Protein AF-B7G433-F1 (afdb_monomer)

Structure (mmCIF, N/CA/C/O backbone):
data_AF-B7G433-F1
#
_entry.id   AF-B7G433-F1
#
loop_
_atom_site.group_PDB
_atom_site.id
_atom_site.type_symbol
_atom_site.label_atom_id
_atom_site.label_alt_id
_atom_site.label_comp_id
_atom_site.label_asym_id
_atom_site.label_entity_id
_atom_site.label_seq_id
_atom_site.pdbx_PDB_ins_code
_atom_site.Cartn_x
_atom_site.Cartn_y
_atom_site.Cartn_z
_atom_site.occupancy
_atom_site.B_iso_or_equiv
_atom_site.auth_seq_id
_atom_site.auth_comp_id
_atom_site.auth_asym_id
_atom_site.auth_atom_id
_atom_site.pdbx_PDB_model_num
ATOM 1 N N . MET A 1 1 ? -24.735 4.029 15.555 1.00 56.47 1 MET A N 1
ATOM 2 C CA . MET A 1 1 ? -24.614 5.153 14.593 1.00 56.47 1 MET A CA 1
ATOM 3 C C . MET A 1 1 ? -23.183 5.379 14.089 1.00 56.47 1 MET A C 1
ATOM 5 O O . MET A 1 1 ? -23.020 5.583 12.895 1.00 56.47 1 MET A O 1
ATOM 9 N N . HIS A 1 2 ? -22.140 5.260 14.922 1.00 58.91 2 HIS A N 1
ATOM 10 C CA . HIS A 1 2 ? -20.744 5.489 14.494 1.00 58.91 2 HIS A CA 1
ATOM 11 C C . HIS A 1 2 ? -20.196 4.521 13.426 1.00 58.91 2 HIS A C 1
ATOM 13 O O . HIS A 1 2 ? -19.445 4.952 12.557 1.00 58.91 2 HIS A O 1
ATOM 19 N N . HIS A 1 3 ? -20.582 3.240 13.433 1.00 59.97 3 HIS A N 1
ATOM 20 C CA . HIS A 1 3 ? -20.123 2.283 12.412 1.00 59.97 3 HIS A CA 1
ATOM 21 C C . HIS A 1 3 ? -20.686 2.579 11.017 1.00 59.97 3 HIS A C 1
ATOM 23 O O . HIS A 1 3 ? -19.984 2.429 10.025 1.00 59.97 3 HIS A O 1
ATOM 29 N N . PHE A 1 4 ? -21.922 3.072 10.946 1.00 67.38 4 PHE A N 1
ATOM 30 C CA . PHE A 1 4 ? -22.586 3.388 9.681 1.00 67.38 4 PHE A CA 1
ATOM 31 C C . PHE A 1 4 ? -21.941 4.604 8.997 1.00 67.38 4 PHE A C 1
ATOM 33 O O . PHE A 1 4 ? -21.684 4.585 7.798 1.00 67.38 4 PHE A O 1
ATOM 40 N N . ALA A 1 5 ? -21.582 5.623 9.784 1.00 71.88 5 ALA A N 1
ATOM 41 C CA . ALA A 1 5 ? -20.873 6.805 9.295 1.00 71.88 5 ALA A CA 1
ATOM 42 C C . ALA A 1 5 ? -19.468 6.470 8.757 1.00 71.88 5 ALA A C 1
ATOM 44 O O . ALA A 1 5 ? -19.062 6.998 7.724 1.00 71.88 5 ALA A O 1
ATOM 45 N N . LYS A 1 6 ? -18.748 5.552 9.417 1.00 73.44 6 LYS A N 1
ATOM 46 C CA . LYS A 1 6 ? -17.420 5.097 8.974 1.00 73.44 6 LYS A CA 1
ATOM 47 C C . LYS A 1 6 ? -17.484 4.337 7.648 1.00 73.44 6 LYS A C 1
ATOM 49 O O . LYS A 1 6 ? -16.654 4.581 6.780 1.00 73.44 6 LYS A O 1
ATOM 54 N N . VAL A 1 7 ? -18.484 3.469 7.470 1.00 77.44 7 VAL A N 1
ATOM 55 C CA . VAL A 1 7 ? -18.682 2.706 6.224 1.00 77.44 7 VAL A CA 1
ATOM 56 C C . VAL A 1 7 ? -19.042 3.629 5.058 1.00 77.44 7 VAL A C 1
ATOM 58 O O . VAL A 1 7 ? -18.462 3.500 3.986 1.00 77.44 7 VAL A O 1
ATOM 61 N N . ILE A 1 8 ? -19.925 4.608 5.272 1.00 84.38 8 ILE A N 1
ATOM 62 C CA . ILE A 1 8 ? -20.292 5.591 4.238 1.00 84.38 8 ILE A CA 1
ATOM 63 C C . ILE A 1 8 ? -19.079 6.421 3.804 1.00 84.38 8 ILE A C 1
ATOM 65 O O . ILE A 1 8 ? -18.871 6.627 2.611 1.00 84.38 8 ILE A O 1
ATOM 69 N N . LEU A 1 9 ? -18.248 6.856 4.752 1.00 79.44 9 LEU A N 1
ATOM 70 C CA . LEU A 1 9 ? -17.047 7.629 4.444 1.00 79.44 9 LEU A CA 1
ATOM 71 C C . LEU A 1 9 ? -16.030 6.803 3.640 1.00 79.44 9 LEU A C 1
ATOM 73 O O . LEU A 1 9 ? -15.459 7.310 2.678 1.00 79.44 9 LEU A O 1
ATOM 77 N N . LEU A 1 10 ? -15.866 5.519 3.972 1.00 78.94 10 LEU A N 1
ATOM 78 C CA . LEU A 1 10 ? -14.991 4.595 3.243 1.00 78.94 10 LEU A CA 1
ATOM 79 C C . LEU A 1 10 ? -15.471 4.371 1.797 1.00 78.94 10 LEU A C 1
ATOM 81 O O . LEU A 1 10 ? -14.669 4.413 0.866 1.00 78.94 10 LEU A O 1
ATOM 85 N N . VAL A 1 11 ? -16.786 4.217 1.599 1.00 83.62 11 VAL A N 1
AT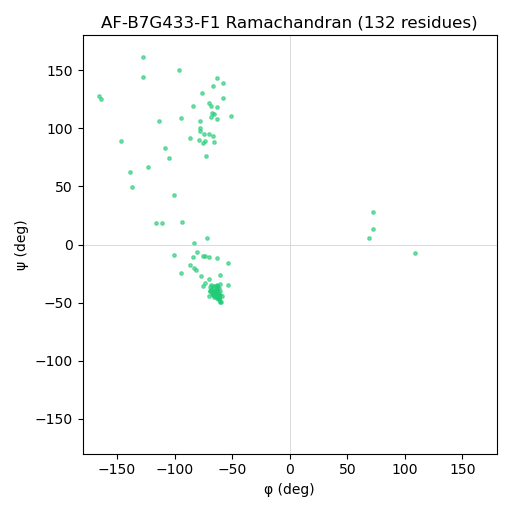OM 86 C CA . VAL A 1 11 ? -17.401 4.081 0.266 1.00 83.62 11 VAL A CA 1
ATOM 87 C C . VAL A 1 11 ? -17.246 5.365 -0.554 1.00 83.62 11 VAL A C 1
ATOM 89 O O . VAL A 1 11 ? -16.891 5.296 -1.729 1.00 83.62 11 VAL A O 1
ATOM 92 N N . CYS A 1 12 ? -17.438 6.538 0.053 1.00 78.88 12 CYS A N 1
ATOM 93 C CA . CYS A 1 12 ? -17.252 7.820 -0.630 1.00 78.88 12 CYS A CA 1
ATOM 94 C C . CYS A 1 12 ? -15.798 8.053 -1.062 1.00 78.88 12 CYS A C 1
ATOM 96 O O . CYS A 1 12 ? -15.561 8.525 -2.171 1.00 78.88 12 CYS A O 1
ATOM 98 N N . VAL A 1 13 ? -14.819 7.700 -0.223 1.00 81.69 13 VAL A N 1
ATOM 99 C CA . VAL A 1 13 ? -13.394 7.843 -0.567 1.00 81.69 13 VAL A CA 1
ATOM 100 C C . VAL A 1 13 ? -12.990 6.867 -1.676 1.00 81.69 13 VAL A C 1
ATOM 102 O O . VAL A 1 13 ? -12.274 7.260 -2.595 1.00 81.69 13 VAL A O 1
ATOM 105 N N . ALA A 1 14 ? -13.496 5.630 -1.653 1.00 76.94 14 ALA A N 1
ATOM 106 C CA . ALA A 1 14 ? -13.266 4.656 -2.722 1.00 76.94 14 ALA A CA 1
ATOM 107 C C . ALA A 1 14 ? -13.890 5.096 -4.062 1.00 76.94 14 ALA A C 1
ATOM 109 O O . ALA A 1 14 ? -13.250 4.980 -5.106 1.00 76.94 14 ALA A O 1
ATOM 110 N N . MET A 1 15 ? -15.103 5.660 -4.030 1.00 73.44 15 MET A N 1
ATOM 111 C CA . MET A 1 15 ? -15.771 6.237 -5.205 1.00 73.44 15 MET A CA 1
ATOM 112 C C . MET A 1 15 ? -15.000 7.436 -5.770 1.00 73.44 15 MET A C 1
ATOM 114 O O . MET A 1 15 ? -14.809 7.522 -6.979 1.00 73.44 15 MET A O 1
ATOM 118 N N . LEU A 1 16 ? -14.507 8.335 -4.912 1.00 68.88 16 LEU A N 1
ATOM 119 C CA . LEU A 1 16 ? -13.677 9.465 -5.338 1.00 68.88 16 LEU A CA 1
ATOM 120 C C . LEU A 1 16 ? -12.376 8.974 -5.985 1.00 68.88 16 LEU A C 1
ATOM 122 O O . LEU A 1 16 ? -12.045 9.408 -7.082 1.00 68.88 16 LEU A O 1
ATOM 126 N N . ALA A 1 17 ? -11.680 8.013 -5.375 1.00 65.12 17 ALA A N 1
ATOM 127 C CA . ALA A 1 17 ? -10.449 7.453 -5.933 1.00 65.12 17 ALA A CA 1
ATOM 128 C C . ALA A 1 17 ? -10.653 6.784 -7.309 1.00 65.12 17 ALA A C 1
ATOM 130 O O . ALA A 1 17 ? -9.776 6.881 -8.165 1.00 65.12 17 ALA A O 1
ATOM 131 N N . ALA A 1 18 ? -11.811 6.156 -7.549 1.00 62.72 18 ALA A N 1
ATOM 132 C CA . ALA A 1 18 ? -12.143 5.551 -8.841 1.00 62.72 18 ALA A CA 1
ATOM 133 C C . ALA A 1 18 ? -12.389 6.591 -9.955 1.00 62.72 18 ALA A C 1
ATOM 135 O O . ALA A 1 18 ? -12.098 6.322 -11.121 1.00 62.72 18 ALA A O 1
ATOM 136 N N . VAL A 1 19 ? -12.879 7.786 -9.603 1.00 61.84 19 VAL A N 1
ATOM 137 C CA . VAL A 1 19 ? -13.203 8.867 -10.553 1.00 61.84 19 VAL A CA 1
ATOM 138 C C . VAL A 1 19 ? -11.964 9.679 -10.978 1.00 61.84 19 VAL A C 1
ATOM 140 O O . VAL A 1 19 ? -11.966 10.263 -12.056 1.00 61.84 19 VAL A O 1
ATOM 143 N N . TYR A 1 20 ? -10.868 9.678 -10.207 1.00 58.72 20 TYR A N 1
ATOM 144 C CA . TYR A 1 20 ? -9.643 10.445 -10.525 1.00 58.72 20 TYR A CA 1
ATOM 145 C C . TYR A 1 20 ? -8.564 9.670 -11.312 1.00 58.72 20 TYR A C 1
ATOM 147 O O . TYR A 1 20 ? -7.401 10.076 -11.338 1.00 58.72 20 TYR A O 1
ATOM 155 N N . THR A 1 21 ? -8.915 8.570 -11.980 1.00 56.97 21 THR A N 1
ATOM 156 C CA . THR A 1 21 ? -7.947 7.722 -12.708 1.00 56.97 21 THR A CA 1
ATOM 157 C C . THR A 1 21 ? -7.353 8.363 -13.975 1.00 56.97 21 THR A C 1
ATOM 159 O O . THR A 1 21 ? -6.344 7.881 -14.482 1.00 56.97 21 THR A O 1
ATOM 162 N N . GLU A 1 22 ? -7.884 9.498 -14.434 1.00 51.44 22 GLU A N 1
ATOM 163 C CA . GLU A 1 22 ? -7.413 10.233 -15.625 1.00 51.44 22 GLU A CA 1
ATOM 164 C C . GLU A 1 22 ? -6.101 11.027 -15.403 1.00 51.44 22 GLU A C 1
ATOM 166 O O . GLU A 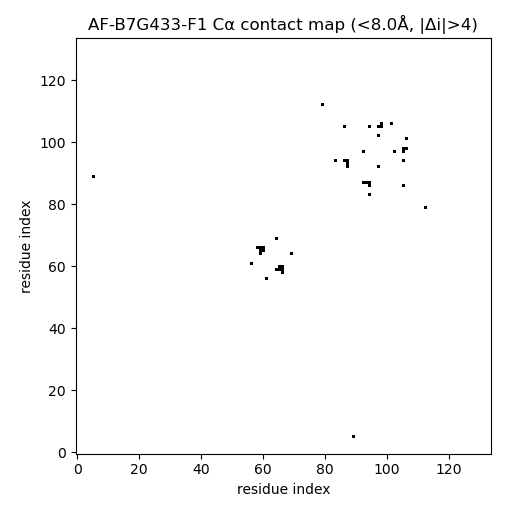1 22 ? -5.508 11.543 -16.347 1.00 51.44 22 GLU A O 1
ATOM 171 N N . ALA A 1 23 ? -5.610 11.164 -14.165 1.00 49.47 23 ALA A N 1
ATOM 172 C CA . ALA A 1 23 ? -4.545 12.127 -13.852 1.00 49.47 23 ALA A CA 1
ATOM 173 C C . ALA A 1 23 ? -3.102 11.650 -14.135 1.00 49.47 23 ALA A C 1
ATOM 175 O O . ALA A 1 23 ? -2.154 12.395 -13.885 1.00 49.47 23 ALA A O 1
ATOM 176 N N . PHE A 1 24 ? -2.900 10.434 -14.656 1.00 47.47 24 PHE A N 1
ATOM 177 C CA . PHE A 1 24 ? -1.563 9.872 -14.911 1.00 47.47 24 PHE A CA 1
ATOM 178 C C . PHE A 1 24 ? -1.140 9.967 -16.389 1.00 47.47 24 PHE A C 1
ATOM 180 O O . PHE A 1 24 ? -0.568 9.034 -16.946 1.00 47.47 24 PHE A O 1
ATOM 187 N N . ALA A 1 25 ? -1.402 11.098 -17.046 1.00 52.75 25 ALA A N 1
ATOM 188 C CA . ALA A 1 25 ? -0.773 11.411 -18.326 1.00 52.75 25 ALA A CA 1
ATOM 189 C C . ALA A 1 25 ? 0.610 12.043 -18.080 1.00 52.75 25 ALA A C 1
ATO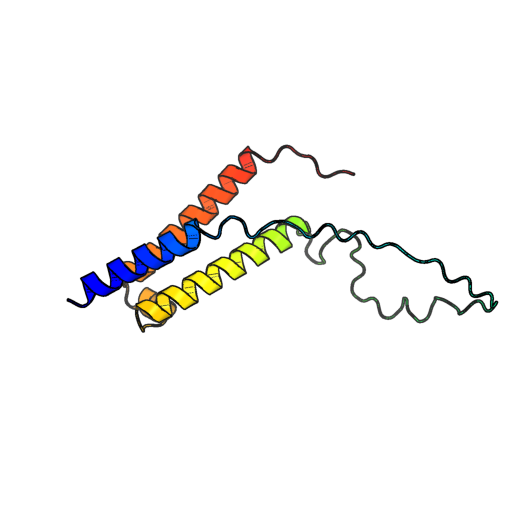M 191 O O . ALA A 1 25 ? 0.737 13.095 -17.453 1.00 52.75 25 ALA A O 1
ATOM 192 N N . THR A 1 26 ? 1.670 11.400 -18.570 1.00 55.22 26 THR A N 1
ATOM 193 C CA . THR A 1 26 ? 3.030 11.957 -18.607 1.00 55.22 26 THR A CA 1
ATOM 194 C C . THR A 1 26 ? 3.057 13.269 -19.398 1.00 55.22 26 THR A C 1
ATOM 196 O O . THR A 1 26 ? 2.669 13.254 -20.568 1.00 55.22 26 THR A O 1
ATOM 199 N N . PRO A 1 27 ? 3.571 14.390 -18.854 1.00 51.31 27 PRO A N 1
ATOM 200 C CA . PRO A 1 27 ? 3.847 15.554 -19.682 1.00 51.31 27 PRO A CA 1
ATOM 201 C C . PRO A 1 27 ? 4.996 15.216 -20.641 1.00 51.31 27 PRO A C 1
ATOM 203 O O . PRO A 1 27 ? 6.136 15.012 -20.220 1.00 51.31 27 PRO A O 1
ATOM 206 N N . SER A 1 28 ? 4.711 15.159 -21.943 1.00 51.06 28 SER A N 1
ATOM 207 C CA . SER A 1 28 ? 5.730 15.104 -22.991 1.00 51.06 28 SER A CA 1
ATOM 208 C C . SER A 1 28 ? 6.489 16.433 -23.005 1.00 51.06 28 SER A C 1
ATOM 210 O O . SER A 1 28 ? 6.060 17.415 -23.611 1.00 51.06 28 SER A O 1
ATOM 212 N N . ARG A 1 29 ? 7.607 16.502 -22.280 1.00 49.09 29 ARG A N 1
ATOM 213 C CA . ARG A 1 29 ? 8.463 17.689 -22.233 1.00 49.09 29 ARG A CA 1
ATOM 214 C C . ARG A 1 29 ? 9.329 17.727 -23.494 1.00 49.09 29 ARG A C 1
ATOM 216 O O . ARG A 1 29 ? 10.430 17.188 -23.507 1.00 49.09 29 ARG A O 1
ATOM 223 N N . SER A 1 30 ? 8.843 18.364 -24.557 1.00 49.06 30 SER A N 1
ATOM 224 C CA . SER A 1 30 ? 9.675 18.718 -25.710 1.00 49.06 30 SER A CA 1
ATOM 225 C C . SER A 1 30 ? 10.639 19.835 -25.297 1.00 49.06 30 SER A C 1
ATOM 227 O O . SER A 1 30 ? 10.282 21.014 -25.281 1.00 49.06 30 SER A O 1
ATOM 229 N N . VAL A 1 31 ? 11.857 19.469 -24.900 1.00 51.38 31 VAL A N 1
ATOM 230 C CA . VAL A 1 31 ? 12.936 20.431 -24.647 1.00 51.38 31 VAL A CA 1
ATOM 231 C C . VAL A 1 31 ? 13.452 20.918 -25.998 1.00 51.38 31 VAL A C 1
ATOM 233 O O . VAL A 1 31 ? 14.276 20.272 -26.638 1.00 51.38 31 VAL A O 1
ATOM 236 N N . GLN A 1 32 ? 12.938 22.057 -26.454 1.00 55.56 32 GLN A N 1
ATOM 237 C CA . GLN A 1 32 ? 13.476 22.764 -27.608 1.00 55.56 32 GLN A CA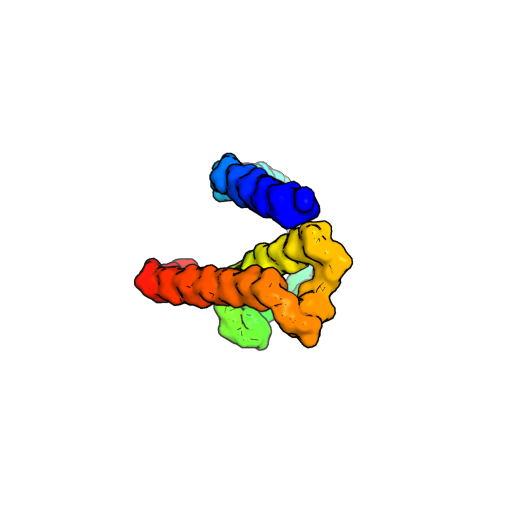 1
ATOM 238 C C . GLN A 1 32 ? 14.736 23.508 -27.153 1.00 55.56 32 GLN A C 1
ATOM 240 O O . GLN A 1 32 ? 14.668 24.557 -26.516 1.00 55.56 32 GLN A O 1
ATOM 245 N N . SER A 1 33 ? 15.897 22.902 -27.397 1.00 51.31 33 SER A N 1
ATOM 246 C CA . SER A 1 33 ? 17.187 23.483 -27.036 1.00 51.31 33 SER A CA 1
ATOM 247 C C . SER A 1 33 ? 17.559 24.563 -28.052 1.00 51.31 33 SER A C 1
ATOM 249 O O . SER A 1 33 ? 18.035 24.261 -29.145 1.00 51.31 33 SER A O 1
ATOM 251 N N . SER A 1 34 ? 17.338 25.830 -27.707 1.00 55.09 34 SER A N 1
ATOM 252 C CA . SER A 1 34 ? 17.886 26.963 -28.456 1.00 55.09 34 SER A CA 1
ATOM 253 C C . SER A 1 34 ? 19.410 26.952 -28.328 1.00 55.09 34 SER A C 1
ATOM 255 O O . SER A 1 34 ? 19.951 27.138 -27.239 1.00 55.09 34 SER A O 1
ATOM 257 N N . ALA A 1 35 ? 20.109 26.697 -29.433 1.00 50.59 35 ALA A N 1
ATOM 258 C CA . ALA A 1 35 ? 21.563 26.728 -29.483 1.00 50.59 35 ALA A CA 1
ATOM 259 C C . ALA A 1 35 ? 22.065 28.170 -29.310 1.00 50.59 35 ALA A C 1
ATOM 261 O O . ALA A 1 35 ? 21.911 29.007 -30.197 1.00 50.59 35 ALA A O 1
ATOM 262 N N . VAL A 1 36 ? 22.682 28.459 -28.165 1.00 54.56 36 VAL A N 1
ATOM 263 C CA . VAL A 1 36 ? 23.485 29.668 -27.961 1.00 54.56 36 VAL A CA 1
ATOM 264 C C . VAL A 1 36 ? 24.937 29.296 -28.251 1.00 54.56 36 VAL A C 1
ATOM 266 O O . VAL A 1 36 ? 25.560 28.546 -27.503 1.00 54.56 36 VAL A O 1
ATOM 269 N N . SER A 1 37 ? 25.463 29.793 -29.371 1.00 54.84 37 SER A N 1
ATOM 270 C CA . SER A 1 37 ? 26.869 29.634 -29.745 1.00 54.84 37 SER A CA 1
ATOM 271 C C . SER A 1 37 ? 27.719 30.622 -28.948 1.00 54.84 37 SER A C 1
ATOM 273 O O . SER A 1 37 ? 27.702 31.818 -29.233 1.00 54.84 37 SER A O 1
ATOM 275 N N . ILE A 1 38 ? 28.468 30.132 -27.957 1.00 52.06 38 ILE A N 1
ATOM 276 C CA . ILE A 1 38 ? 29.538 30.893 -27.300 1.00 52.06 38 ILE A CA 1
ATOM 277 C C . ILE A 1 38 ? 30.866 30.216 -27.627 1.00 52.06 38 ILE A C 1
ATOM 279 O O . ILE A 1 38 ? 31.208 29.161 -27.099 1.00 52.06 38 ILE A O 1
ATOM 283 N N . THR A 1 39 ? 31.624 30.857 -28.509 1.00 56.03 39 THR A N 1
ATOM 284 C CA . THR A 1 39 ? 33.067 30.680 -28.653 1.00 56.03 39 THR A CA 1
ATOM 285 C C . THR A 1 39 ? 33.772 31.236 -27.419 1.00 56.03 39 THR A C 1
ATOM 287 O O . THR A 1 39 ? 33.683 32.435 -27.167 1.00 56.03 39 THR A O 1
ATOM 290 N N . ASN A 1 40 ? 34.496 30.393 -26.678 1.00 49.56 40 ASN A N 1
ATOM 291 C CA . ASN A 1 40 ? 35.810 30.752 -26.139 1.00 49.56 40 ASN A CA 1
ATOM 292 C C . ASN A 1 40 ? 36.578 29.524 -25.628 1.00 49.56 40 ASN A C 1
ATOM 294 O O . ASN A 1 40 ? 36.097 28.720 -24.835 1.00 49.56 40 ASN A O 1
ATOM 298 N N . SER A 1 41 ? 37.801 29.413 -26.127 1.00 59.53 41 SER A N 1
ATOM 299 C CA . SER A 1 41 ? 38.821 28.411 -25.848 1.00 59.53 41 SER A CA 1
ATOM 300 C C . SER A 1 41 ? 39.407 28.534 -24.440 1.00 59.53 41 SER A C 1
ATOM 302 O O . SER A 1 41 ? 40.020 29.552 -24.135 1.00 59.53 41 SER A O 1
ATOM 304 N N . MET A 1 42 ? 39.309 27.468 -23.644 1.00 55.72 42 MET A N 1
ATOM 305 C CA . MET A 1 42 ? 40.265 27.059 -22.601 1.00 55.72 42 MET A CA 1
ATOM 306 C C . MET A 1 42 ? 39.958 25.592 -22.241 1.00 55.72 42 MET A C 1
ATOM 308 O O . MET A 1 42 ? 38.816 25.302 -21.878 1.00 55.72 42 MET A O 1
ATOM 312 N N . PRO A 1 43 ? 40.915 24.646 -22.299 1.00 51.50 43 PRO A N 1
ATOM 313 C CA . PRO A 1 43 ? 40.694 23.301 -21.784 1.00 51.50 43 PRO A CA 1
ATOM 314 C C . PRO A 1 43 ? 40.710 23.356 -20.253 1.00 51.50 43 PRO A C 1
ATOM 316 O O . PRO A 1 43 ? 41.750 23.218 -19.607 1.00 51.50 43 PRO A O 1
ATOM 319 N N . PHE A 1 44 ? 39.543 23.592 -19.656 1.00 52.81 44 PHE A N 1
ATOM 320 C CA . PHE A 1 44 ? 39.345 23.379 -18.230 1.00 52.81 44 PHE A CA 1
ATOM 321 C C . PHE A 1 44 ? 39.535 21.883 -17.962 1.00 52.81 44 PHE A C 1
ATOM 323 O O . PHE A 1 44 ? 38.739 21.053 -18.399 1.00 52.81 44 PHE A O 1
ATOM 330 N N . ARG A 1 45 ? 40.652 21.544 -17.311 1.00 52.66 45 ARG A N 1
ATOM 331 C CA . ARG A 1 45 ? 41.023 20.179 -16.931 1.00 52.66 45 ARG A CA 1
ATOM 332 C C . ARG A 1 45 ? 39.856 19.524 -16.187 1.00 52.66 45 ARG A C 1
ATOM 334 O O . ARG A 1 45 ? 39.544 19.883 -15.056 1.00 52.66 45 ARG A O 1
ATOM 341 N N . THR A 1 46 ? 39.236 18.539 -16.824 1.00 55.59 46 THR A N 1
ATOM 342 C CA . THR A 1 46 ? 38.071 17.783 -16.338 1.00 55.59 46 THR A CA 1
ATOM 343 C C . THR A 1 46 ? 38.387 16.819 -15.189 1.00 55.59 46 THR A C 1
ATOM 345 O O . THR A 1 46 ? 37.506 16.093 -14.736 1.00 55.59 46 THR A O 1
ATOM 348 N N . SER A 1 47 ? 39.612 16.813 -14.660 1.00 54.34 47 SER A N 1
ATOM 349 C CA . SER A 1 47 ? 40.026 15.869 -13.621 1.00 54.34 47 SER A CA 1
ATOM 350 C C . SER A 1 47 ? 39.503 16.206 -12.216 1.00 54.34 47 SER A C 1
ATOM 352 O O . SER A 1 47 ? 39.240 15.292 -11.450 1.00 54.34 47 SER A O 1
ATOM 354 N N . ALA A 1 48 ? 39.223 17.472 -11.883 1.00 51.47 48 ALA A N 1
ATOM 355 C CA . ALA A 1 48 ? 38.844 17.849 -10.508 1.00 51.47 48 ALA A CA 1
ATOM 356 C C . ALA A 1 48 ? 37.346 17.675 -10.160 1.00 51.47 48 ALA A C 1
ATOM 358 O O . ALA A 1 48 ? 36.963 17.774 -8.996 1.00 51.47 48 ALA A O 1
ATOM 359 N N . LEU A 1 49 ? 36.479 17.412 -11.148 1.00 51.88 49 LEU A N 1
ATOM 360 C CA . LEU A 1 49 ? 35.049 17.128 -10.921 1.00 51.88 49 LEU A CA 1
ATOM 361 C C . LEU A 1 49 ? 34.721 15.629 -10.965 1.00 51.88 49 LEU A C 1
ATOM 363 O O . LEU A 1 49 ? 33.619 15.230 -10.592 1.00 51.88 49 LEU A O 1
ATOM 367 N N . ASN A 1 50 ? 35.675 14.791 -11.382 1.00 54.06 50 ASN A N 1
ATOM 368 C CA . ASN A 1 50 ? 35.512 13.339 -11.377 1.00 54.06 50 ASN A CA 1
ATOM 369 C C . ASN A 1 50 ? 35.811 12.713 -10.005 1.00 54.06 50 ASN A C 1
ATOM 371 O O . ASN A 1 50 ? 35.317 11.635 -9.699 1.00 54.06 50 ASN A O 1
ATOM 375 N N . GLU A 1 51 ? 36.553 13.422 -9.155 1.00 50.16 51 GLU A N 1
ATOM 376 C CA . GLU A 1 51 ? 37.001 12.961 -7.833 1.00 50.16 51 GLU A CA 1
ATOM 377 C C . GLU A 1 51 ? 35.925 13.091 -6.733 1.00 50.16 51 GLU A C 1
ATOM 379 O O . GLU A 1 51 ? 36.107 12.604 -5.622 1.00 50.16 51 GLU A O 1
ATOM 384 N N . ARG A 1 52 ? 34.770 13.711 -7.030 1.00 55.66 52 ARG A N 1
ATOM 385 C CA . ARG A 1 52 ? 33.621 13.851 -6.103 1.00 55.66 52 ARG A CA 1
ATOM 386 C C . ARG A 1 52 ? 32.392 13.039 -6.506 1.00 55.66 52 ARG A C 1
ATOM 388 O O . ARG A 1 52 ? 31.281 13.316 -6.058 1.00 55.66 52 ARG A O 1
ATOM 395 N N . ARG A 1 53 ? 32.564 12.036 -7.360 1.00 56.31 53 ARG A N 1
ATOM 396 C CA . ARG A 1 53 ? 31.476 11.162 -7.800 1.00 56.31 53 ARG A CA 1
ATOM 397 C C . ARG A 1 53 ? 31.591 9.805 -7.105 1.00 56.31 53 ARG A C 1
ATOM 399 O O . ARG A 1 53 ? 31.988 8.814 -7.692 1.00 56.31 53 ARG A O 1
ATOM 406 N N . TRP A 1 54 ? 31.227 9.780 -5.821 1.00 63.03 54 TRP A N 1
ATOM 407 C CA . TRP A 1 54 ? 31.136 8.564 -4.986 1.00 63.03 54 TRP A CA 1
ATOM 408 C C . TRP A 1 54 ? 30.077 7.559 -5.492 1.00 63.03 54 TRP A C 1
ATOM 410 O O . TRP A 1 54 ? 30.020 6.419 -5.047 1.00 63.03 54 TRP A O 1
ATOM 420 N N . ASN A 1 55 ? 29.224 7.966 -6.432 1.00 58.75 55 ASN A N 1
ATOM 421 C CA . ASN A 1 55 ? 28.135 7.159 -6.971 1.00 58.75 55 ASN A CA 1
ATOM 422 C C . ASN A 1 55 ? 28.283 7.031 -8.494 1.00 58.75 55 ASN A C 1
ATOM 424 O O . ASN A 1 55 ? 27.501 7.595 -9.252 1.00 58.75 55 ASN A O 1
ATOM 428 N N . PHE A 1 56 ? 29.333 6.345 -8.945 1.00 53.62 56 PHE A N 1
ATOM 429 C CA . PHE A 1 56 ? 29.373 5.835 -10.312 1.00 53.62 56 PHE A CA 1
ATOM 430 C C . PHE A 1 56 ? 28.700 4.483 -10.331 1.00 53.62 56 PHE A C 1
ATOM 432 O O . PHE A 1 56 ? 29.317 3.452 -10.087 1.00 53.62 56 PHE A O 1
ATOM 439 N N . ASN A 1 57 ? 27.410 4.527 -10.603 1.00 57.62 57 ASN A N 1
ATOM 440 C CA . ASN A 1 57 ? 26.656 3.357 -10.965 1.00 57.62 57 ASN A CA 1
ATOM 441 C C . ASN A 1 57 ? 25.727 3.782 -12.103 1.00 57.62 57 ASN A C 1
ATOM 443 O O . ASN A 1 57 ? 24.505 3.825 -11.982 1.00 57.62 57 ASN A O 1
ATOM 447 N N . ASP A 1 58 ? 26.349 4.188 -13.213 1.00 55.91 58 ASP A N 1
ATOM 448 C CA . ASP A 1 58 ? 25.654 4.450 -14.469 1.00 55.91 58 ASP A CA 1
ATOM 449 C C . ASP A 1 58 ? 25.095 3.108 -14.970 1.00 55.91 58 ASP A C 1
ATOM 451 O O . ASP A 1 58 ? 25.762 2.338 -15.655 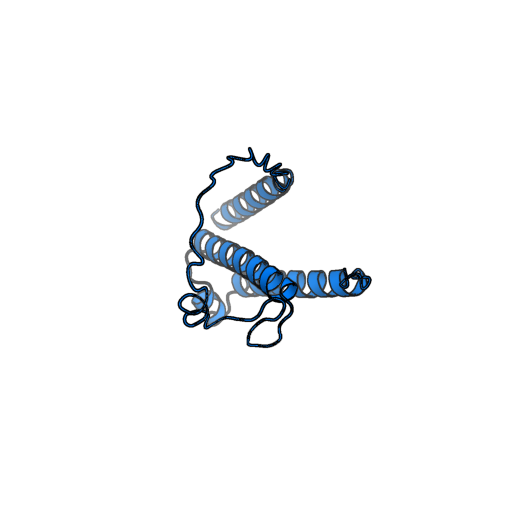1.00 55.91 58 ASP A O 1
ATOM 455 N N . GLY A 1 59 ? 23.876 2.790 -14.522 1.00 56.38 59 GLY A N 1
ATOM 456 C CA . GLY A 1 59 ? 23.106 1.611 -14.929 1.00 56.38 59 GLY A CA 1
ATOM 457 C C . GLY A 1 59 ? 22.945 0.497 -13.888 1.00 56.38 59 GLY A C 1
ATOM 458 O O . GLY A 1 59 ? 22.150 -0.413 -14.115 1.00 56.38 59 GLY A O 1
ATOM 459 N N . GLN A 1 60 ? 23.606 0.554 -12.730 1.00 56.81 60 GLN A N 1
ATOM 460 C CA . GLN A 1 60 ? 23.403 -0.423 -11.647 1.00 56.81 60 GLN A CA 1
ATOM 461 C C . GLN A 1 60 ? 23.089 0.306 -10.335 1.00 56.81 60 GLN A C 1
ATOM 463 O O . GLN A 1 60 ? 23.377 1.484 -10.206 1.00 56.81 60 GLN A O 1
ATOM 468 N N . ALA A 1 61 ? 22.509 -0.335 -9.322 1.00 56.47 61 ALA A N 1
ATOM 469 C CA . ALA A 1 61 ? 22.438 0.207 -7.954 1.00 56.47 61 ALA A CA 1
ATOM 470 C C . ALA A 1 61 ? 23.595 -0.368 -7.111 1.00 56.47 61 ALA A C 1
ATOM 472 O O . ALA A 1 61 ? 24.004 -1.493 -7.406 1.00 56.47 61 ALA A O 1
ATOM 473 N N . PRO A 1 62 ? 24.144 0.331 -6.091 1.00 59.34 62 PRO A N 1
ATOM 474 C CA . PRO A 1 62 ? 25.260 -0.172 -5.269 1.00 59.34 62 PRO A CA 1
ATOM 475 C C . PRO A 1 62 ? 25.017 -1.563 -4.651 1.00 59.34 62 PRO A C 1
ATOM 477 O O . PRO A 1 62 ? 25.955 -2.222 -4.218 1.00 59.34 62 PRO A O 1
ATOM 480 N N . TRP A 1 63 ? 23.755 -2.012 -4.646 1.00 63.47 63 TRP A N 1
ATOM 481 C CA . TRP A 1 63 ? 23.276 -3.296 -4.133 1.00 63.47 63 TRP A CA 1
ATOM 482 C C . TRP A 1 63 ? 22.664 -4.221 -5.205 1.00 63.47 63 TRP A C 1
ATOM 484 O O . TRP A 1 63 ? 21.906 -5.124 -4.871 1.00 63.47 63 TRP A O 1
ATOM 494 N N . GLY A 1 64 ? 22.935 -4.009 -6.497 1.00 57.16 64 GLY A N 1
ATOM 495 C CA . GLY A 1 64 ? 22.539 -4.943 -7.565 1.00 57.16 64 GLY A CA 1
ATOM 496 C C . GLY A 1 64 ? 21.033 -5.050 -7.856 1.00 57.16 64 GLY A C 1
ATOM 497 O O . GLY A 1 64 ? 20.631 -5.867 -8.683 1.00 57.16 64 GLY A O 1
ATOM 498 N N . LEU A 1 65 ? 20.182 -4.227 -7.235 1.00 64.62 65 LEU A N 1
ATOM 499 C CA . LEU A 1 65 ? 18.766 -4.143 -7.597 1.00 64.62 65 LEU A CA 1
ATOM 500 C C . LEU A 1 65 ? 18.602 -3.341 -8.896 1.00 64.62 65 LEU A C 1
ATOM 502 O O . LEU A 1 65 ? 19.135 -2.241 -9.044 1.00 64.62 65 LEU A O 1
ATOM 506 N N . LYS A 1 66 ? 17.854 -3.895 -9.858 1.00 70.88 66 LYS A N 1
ATOM 507 C CA . LYS A 1 66 ? 17.531 -3.226 -11.128 1.00 70.88 66 LYS A CA 1
ATOM 508 C C . LYS A 1 66 ? 16.811 -1.905 -10.841 1.00 70.88 66 LYS A C 1
ATOM 510 O O . LYS A 1 66 ? 15.909 -1.871 -10.005 1.00 70.88 66 LYS A O 1
ATOM 515 N N . LYS A 1 67 ? 17.133 -0.830 -11.573 1.00 70.50 67 LYS A N 1
ATOM 516 C CA . LYS A 1 67 ? 16.553 0.508 -11.333 1.00 70.50 67 LYS A CA 1
ATOM 517 C C . LYS A 1 67 ? 15.018 0.518 -11.314 1.00 70.50 67 LYS A C 1
ATOM 519 O O . LYS A 1 67 ? 14.404 1.232 -10.527 1.00 70.50 67 LYS A O 1
ATOM 524 N N . ASN A 1 68 ? 14.402 -0.317 -12.149 1.00 73.38 68 ASN A N 1
ATOM 525 C CA . ASN A 1 68 ? 12.951 -0.485 -12.190 1.00 73.38 68 ASN A CA 1
ATOM 526 C C . ASN A 1 68 ? 12.378 -1.055 -10.875 1.00 73.38 68 ASN A C 1
ATOM 528 O O . ASN A 1 68 ? 11.331 -0.608 -10.417 1.00 73.38 68 ASN A O 1
ATOM 532 N N . ALA A 1 69 ? 13.089 -1.985 -10.227 1.00 77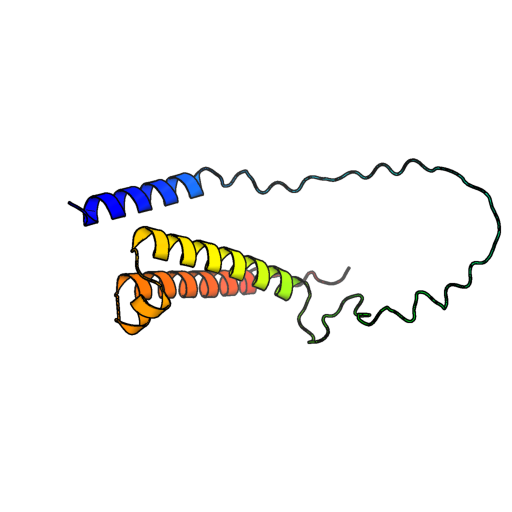.56 69 ALA A N 1
ATOM 533 C CA . ALA A 1 69 ? 12.676 -2.557 -8.947 1.00 77.56 69 ALA A CA 1
ATOM 534 C C . ALA A 1 69 ? 12.721 -1.515 -7.818 1.00 77.56 69 ALA A C 1
ATOM 536 O O . ALA A 1 69 ? 11.816 -1.471 -6.990 1.00 77.56 69 ALA A O 1
ATOM 537 N N . GLU A 1 70 ? 13.721 -0.626 -7.811 1.00 81.75 70 GLU A N 1
ATOM 538 C CA . GLU A 1 70 ? 13.773 0.488 -6.852 1.00 81.75 70 GLU A CA 1
ATOM 539 C C . GLU A 1 70 ? 12.574 1.430 -7.008 1.00 81.75 70 GLU A C 1
ATOM 541 O O . GLU A 1 70 ? 11.938 1.805 -6.024 1.00 81.75 70 GLU A O 1
ATOM 546 N N . ILE A 1 71 ? 12.244 1.797 -8.252 1.00 82.56 71 ILE A N 1
ATOM 547 C CA . ILE A 1 71 ? 11.121 2.692 -8.553 1.00 82.56 71 ILE A CA 1
ATOM 548 C C . ILE A 1 71 ? 9.791 2.023 -8.187 1.00 82.56 71 ILE A C 1
ATOM 550 O O . ILE A 1 71 ? 8.931 2.672 -7.590 1.00 82.56 71 ILE A O 1
ATOM 554 N N . TRP A 1 72 ? 9.621 0.736 -8.504 1.00 84.88 72 TRP A N 1
ATOM 555 C CA . TRP A 1 72 ? 8.430 -0.025 -8.128 1.00 84.88 72 TRP A CA 1
ATOM 556 C C . TRP A 1 72 ? 8.269 -0.086 -6.603 1.00 84.88 72 TRP A C 1
ATOM 558 O O . TRP A 1 72 ? 7.213 0.283 -6.088 1.00 84.88 72 TRP A O 1
ATOM 568 N N . ASN A 1 73 ? 9.336 -0.443 -5.874 1.00 86.62 73 ASN A N 1
ATOM 569 C CA . ASN A 1 73 ? 9.317 -0.527 -4.410 1.00 86.62 73 ASN A CA 1
ATOM 570 C C . ASN A 1 73 ? 8.988 0.835 -3.787 1.00 86.62 73 ASN A C 1
ATOM 572 O O . ASN A 1 73 ? 8.197 0.916 -2.849 1.00 86.62 73 ASN A O 1
ATOM 576 N N . GLY A 1 74 ? 9.541 1.918 -4.342 1.00 89.00 74 GLY A N 1
ATOM 577 C CA . GLY A 1 74 ? 9.251 3.280 -3.899 1.00 89.00 74 GLY A CA 1
ATOM 578 C C . GLY A 1 74 ? 7.778 3.660 -4.065 1.00 89.00 74 GLY A C 1
ATOM 579 O O . GLY A 1 74 ? 7.180 4.215 -3.145 1.00 89.00 74 GLY A O 1
ATOM 580 N N . ARG A 1 75 ? 7.156 3.314 -5.199 1.00 91.88 75 ARG A N 1
ATOM 581 C CA . ARG A 1 75 ? 5.723 3.573 -5.439 1.00 91.88 75 ARG A CA 1
ATOM 582 C C . ARG A 1 75 ? 4.840 2.779 -4.486 1.00 91.88 75 ARG A C 1
ATOM 584 O O . ARG A 1 75 ? 3.885 3.318 -3.935 1.00 91.88 75 ARG A O 1
ATOM 591 N N . VAL A 1 76 ? 5.184 1.517 -4.253 1.00 89.94 76 VAL A N 1
ATOM 592 C CA . VAL A 1 76 ? 4.466 0.675 -3.295 1.00 89.94 76 VAL A CA 1
ATOM 593 C C . VAL A 1 76 ? 4.579 1.221 -1.877 1.00 89.94 76 VAL A C 1
ATOM 595 O O . VAL A 1 76 ? 3.570 1.284 -1.178 1.00 89.94 76 VAL A O 1
ATOM 598 N N . ALA A 1 77 ? 5.756 1.700 -1.472 1.00 90.44 77 ALA A N 1
ATOM 599 C CA . ALA A 1 77 ? 5.942 2.336 -0.172 1.00 90.44 77 ALA A CA 1
ATOM 600 C C . ALA A 1 77 ? 5.104 3.618 -0.022 1.00 90.44 77 ALA A C 1
ATOM 602 O O . ALA A 1 77 ? 4.492 3.829 1.023 1.00 90.44 77 ALA A O 1
ATOM 603 N N . GLN A 1 78 ? 5.016 4.447 -1.068 1.00 93.75 78 GLN A N 1
ATOM 604 C CA . GLN A 1 78 ? 4.162 5.642 -1.069 1.00 93.75 78 GLN A CA 1
ATOM 605 C C . GLN A 1 78 ? 2.680 5.280 -0.895 1.00 93.75 78 GLN A C 1
ATOM 607 O O . GLN A 1 78 ? 1.995 5.882 -0.070 1.00 93.75 78 GLN A O 1
ATOM 612 N N . MET A 1 79 ? 2.195 4.263 -1.615 1.00 91.94 79 MET A N 1
ATOM 613 C CA . MET A 1 79 ? 0.813 3.787 -1.482 1.00 91.94 79 MET A CA 1
ATOM 614 C C . MET A 1 79 ? 0.544 3.185 -0.100 1.00 91.94 79 MET A C 1
ATOM 616 O O . MET A 1 79 ? -0.482 3.495 0.504 1.00 91.94 79 MET A O 1
ATOM 620 N N . ALA A 1 80 ? 1.474 2.380 0.425 1.00 88.31 80 ALA A N 1
ATOM 621 C CA . ALA A 1 80 ? 1.388 1.807 1.767 1.00 88.31 80 ALA A CA 1
ATOM 622 C C . ALA A 1 80 ? 1.298 2.904 2.833 1.00 88.31 80 ALA A C 1
ATOM 624 O O . ALA A 1 80 ? 0.456 2.834 3.721 1.00 88.31 80 ALA A O 1
ATOM 625 N N . PHE A 1 81 ? 2.124 3.945 2.714 1.00 90.12 81 PHE A N 1
ATOM 626 C CA . PHE A 1 81 ? 2.122 5.070 3.641 1.00 90.12 81 PHE A CA 1
ATOM 627 C C . PHE A 1 81 ? 0.783 5.816 3.641 1.00 90.12 81 PHE A C 1
ATOM 629 O O . PHE A 1 81 ? 0.230 6.074 4.707 1.00 90.12 81 PHE A O 1
ATOM 636 N N . VAL A 1 82 ? 0.222 6.110 2.463 1.00 91.25 82 VAL A N 1
ATOM 637 C CA . VAL A 1 82 ? -1.092 6.767 2.355 1.00 91.25 82 VAL A CA 1
ATOM 638 C C . VAL A 1 82 ? -2.196 5.898 2.958 1.00 91.25 82 VAL A C 1
ATOM 640 O O . VAL A 1 82 ? -3.041 6.407 3.692 1.00 91.25 82 VAL A O 1
ATOM 643 N N . LEU A 1 83 ? -2.174 4.588 2.700 1.00 87.50 83 LEU A N 1
ATOM 644 C CA . LEU A 1 83 ? -3.127 3.643 3.284 1.00 87.50 83 LEU A CA 1
ATOM 645 C C . LEU A 1 83 ? -3.023 3.603 4.811 1.00 87.50 83 LEU A C 1
ATOM 647 O O . LEU A 1 83 ? -4.050 3.642 5.489 1.00 87.50 83 LEU A O 1
ATOM 651 N N . VAL A 1 84 ? -1.796 3.576 5.343 1.00 86.94 84 VAL A N 1
ATOM 652 C CA . VAL A 1 84 ? -1.541 3.577 6.787 1.00 86.94 84 VAL A CA 1
ATOM 653 C C . VAL A 1 84 ? -2.007 4.871 7.438 1.00 86.94 84 VAL A C 1
ATOM 655 O O . VAL A 1 84 ? -2.682 4.845 8.462 1.00 86.94 84 VAL A O 1
ATOM 658 N N . PHE A 1 85 ? -1.733 6.005 6.810 1.00 87.62 85 PHE A N 1
ATOM 659 C CA . PHE A 1 85 ? -2.187 7.287 7.320 1.00 87.62 85 PHE A CA 1
ATOM 660 C C . PHE A 1 85 ? -3.719 7.397 7.311 1.00 87.62 85 PHE A C 1
ATOM 662 O O . PHE A 1 85 ? -4.329 7.870 8.270 1.00 87.62 85 PHE A O 1
ATOM 669 N N . LEU A 1 86 ? -4.367 6.909 6.249 1.00 86.31 86 LEU A N 1
ATOM 670 C CA . LEU A 1 86 ? -5.820 6.962 6.123 1.00 86.31 86 LEU A CA 1
ATOM 671 C C . LEU A 1 86 ? -6.529 6.040 7.126 1.00 86.31 86 LEU A C 1
ATOM 673 O O . LEU A 1 86 ? -7.542 6.435 7.704 1.00 86.31 86 LEU A O 1
ATOM 677 N N . GLN A 1 87 ? -6.011 4.833 7.368 1.00 84.19 87 GLN A N 1
ATOM 6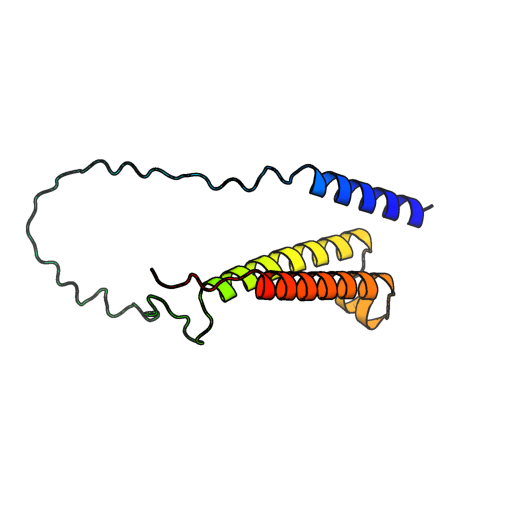78 C CA . GLN A 1 87 ? -6.600 3.943 8.375 1.00 84.19 87 GLN A CA 1
ATOM 679 C C . GLN A 1 87 ? -6.454 4.511 9.791 1.00 84.19 87 GLN A C 1
ATOM 681 O O . GLN A 1 87 ? -7.425 4.475 10.548 1.00 84.19 87 GLN A O 1
ATOM 686 N N . GLU A 1 88 ? -5.304 5.111 10.118 1.00 86.81 88 GLU A N 1
ATOM 687 C CA . GLU A 1 88 ? -5.086 5.767 11.411 1.00 86.81 88 GLU A CA 1
ATOM 688 C C . GLU A 1 88 ? -6.035 6.957 11.595 1.00 86.81 88 GLU A C 1
ATOM 690 O O . GLU A 1 88 ? -6.625 7.113 12.665 1.00 86.81 88 GLU A O 1
ATOM 695 N N . LEU A 1 89 ? -6.285 7.737 10.535 1.00 85.69 89 LEU A N 1
ATOM 696 C CA . LEU A 1 89 ? -7.243 8.845 10.554 1.00 85.69 89 LEU A CA 1
ATOM 697 C C . LEU A 1 89 ? -8.689 8.375 10.807 1.00 85.69 89 LEU A C 1
ATOM 699 O O . LEU A 1 89 ? -9.425 9.005 11.564 1.00 85.69 89 LEU A O 1
ATOM 703 N N . ILE A 1 90 ? -9.116 7.274 10.181 1.00 81.62 90 ILE A N 1
ATOM 704 C CA . ILE A 1 90 ? -10.494 6.759 10.299 1.00 81.62 90 ILE A CA 1
ATOM 705 C C . ILE A 1 90 ? -10.728 6.063 11.651 1.00 81.62 90 ILE A C 1
ATOM 707 O O . ILE A 1 90 ? -11.832 6.109 12.212 1.00 81.62 90 ILE A O 1
ATOM 711 N N . GLN A 1 91 ? -9.716 5.367 12.166 1.00 78.56 91 GLN A N 1
ATOM 712 C CA . GLN A 1 91 ? -9.840 4.532 13.362 1.00 78.56 91 GLN A CA 1
ATOM 713 C C . GLN A 1 91 ? -9.437 5.275 14.637 1.00 78.56 91 GLN A C 1
ATOM 715 O O . GLN A 1 91 ? -9.951 4.942 15.705 1.00 78.56 91 GLN A O 1
ATOM 720 N N . GLY A 1 92 ? -8.596 6.308 14.528 1.00 77.81 92 GLY A N 1
ATOM 721 C CA . GLY A 1 92 ? -8.114 7.107 15.656 1.00 77.81 92 GLY A CA 1
ATOM 722 C C . GLY A 1 92 ? -7.110 6.371 16.548 1.00 77.81 92 GLY A C 1
ATOM 723 O O . GLY A 1 92 ? -6.844 6.815 17.661 1.00 77.81 92 GLY A O 1
ATOM 724 N N . LYS A 1 93 ? -6.581 5.237 16.081 1.00 78.88 93 LYS A N 1
ATOM 725 C CA . LYS A 1 93 ? -5.565 4.417 16.745 1.00 78.88 93 LYS A CA 1
ATOM 726 C C . LYS A 1 93 ? -4.415 4.192 15.770 1.00 78.88 93 LYS A C 1
ATOM 728 O O . LYS A 1 93 ? -4.664 4.036 14.577 1.00 78.88 93 LYS A O 1
ATOM 733 N N . GLY A 1 94 ? -3.182 4.164 16.274 1.00 79.62 94 GLY A N 1
ATOM 734 C CA . GLY A 1 94 ? -2.013 3.843 15.453 1.00 79.62 94 GLY A CA 1
ATOM 735 C C . GLY A 1 94 ? -2.093 2.413 14.919 1.00 79.62 94 GLY A C 1
ATOM 736 O O . GLY A 1 94 ? -2.541 1.518 15.641 1.00 79.62 94 GLY A O 1
ATOM 737 N N . VAL A 1 95 ? -1.634 2.167 13.689 1.00 80.19 95 VAL A N 1
ATOM 738 C CA . VAL A 1 95 ? -1.770 0.839 13.070 1.00 80.19 95 VAL A CA 1
ATOM 739 C C . VAL A 1 95 ? -0.999 -0.228 13.848 1.00 80.19 95 VAL A C 1
ATOM 741 O O . VAL A 1 95 ? -1.469 -1.349 14.015 1.00 80.19 95 VAL A O 1
ATOM 744 N N . ILE A 1 96 ? 0.171 0.128 14.383 1.00 83.31 96 ILE A N 1
ATOM 745 C CA . ILE A 1 96 ? 1.015 -0.799 15.147 1.00 83.31 96 ILE A CA 1
ATOM 746 C C . ILE A 1 96 ? 0.334 -1.189 16.458 1.00 83.31 96 ILE A C 1
ATOM 748 O O . ILE A 1 96 ? 0.330 -2.362 16.825 1.00 83.31 96 ILE A O 1
ATOM 752 N N . GLN A 1 97 ? -0.303 -0.226 17.123 1.00 83.69 97 GLN A N 1
ATOM 753 C CA . GLN A 1 97 ? -1.077 -0.484 18.331 1.00 83.69 97 GLN A CA 1
ATOM 754 C C . GLN A 1 97 ? -2.310 -1.343 18.016 1.00 83.69 97 GLN A C 1
ATOM 756 O O . GLN A 1 97 ? -2.570 -2.317 18.713 1.00 83.69 97 GLN A O 1
ATOM 761 N N . GLY A 1 98 ? -3.026 -1.039 16.929 1.00 79.88 98 GLY A N 1
ATOM 762 C CA . GLY A 1 98 ? -4.169 -1.833 16.478 1.00 79.88 98 GLY A CA 1
ATOM 763 C C . GLY A 1 98 ? -3.802 -3.277 16.122 1.00 79.88 98 GLY A C 1
ATOM 764 O O . GLY A 1 98 ? -4.552 -4.194 16.448 1.00 79.88 98 GLY A O 1
ATOM 765 N N . LEU A 1 99 ? -2.626 -3.503 15.522 1.00 82.56 99 LEU A N 1
ATOM 766 C CA . LEU A 1 99 ? -2.105 -4.851 15.261 1.00 82.56 99 LEU A CA 1
ATOM 767 C C . LEU A 1 99 ? -1.760 -5.596 16.557 1.00 82.56 99 LEU A C 1
ATOM 769 O O . LEU A 1 99 ? -2.066 -6.780 16.667 1.00 82.56 99 LEU A O 1
ATOM 773 N N . GLN A 1 100 ? -1.139 -4.926 17.532 1.00 85.44 100 GLN A N 1
ATOM 774 C CA . GLN A 1 100 ? -0.799 -5.525 18.831 1.00 85.44 100 GLN A CA 1
ATOM 775 C C . GLN A 1 100 ? -2.041 -5.872 19.661 1.00 85.44 100 GLN A C 1
ATOM 777 O O . GLN A 1 100 ? -2.060 -6.894 20.341 1.00 85.44 100 GLN A O 1
ATOM 782 N N . GLU A 1 101 ? -3.084 -5.044 19.578 1.00 85.06 101 GLU A N 1
ATOM 783 C CA . GLU A 1 101 ? -4.390 -5.279 20.206 1.00 85.06 101 GLU A CA 1
ATOM 784 C C . GLU A 1 101 ? -5.209 -6.370 19.489 1.00 85.06 101 GLU A C 1
ATOM 786 O O . GLU A 1 101 ? -6.233 -6.810 20.011 1.00 85.06 101 GLU A O 1
ATOM 791 N N . GLY A 1 102 ? -4.771 -6.825 18.309 1.00 82.94 102 GLY A N 1
ATOM 792 C CA . GLY A 1 102 ? -5.476 -7.833 17.521 1.00 82.94 102 GLY A CA 1
ATOM 793 C C . GLY A 1 102 ? -6.758 -7.312 16.866 1.00 82.94 102 GLY A C 1
ATOM 794 O O . GLY A 1 102 ? -7.691 -8.087 16.658 1.00 82.94 102 GLY A O 1
ATOM 795 N N . ASP A 1 103 ? -6.833 -6.013 16.556 1.00 85.62 103 ASP A N 1
ATOM 796 C CA . ASP A 1 103 ? -8.013 -5.414 15.932 1.00 85.62 103 ASP A CA 1
ATOM 797 C C . ASP A 1 103 ? -8.253 -6.036 14.542 1.00 85.62 103 ASP A C 1
ATOM 799 O O . ASP A 1 103 ? -7.409 -5.892 13.643 1.00 85.62 103 ASP A O 1
ATOM 803 N N . PRO A 1 104 ? -9.402 -6.706 14.321 1.00 82.69 104 PRO A N 1
ATOM 804 C CA . PRO A 1 104 ? -9.686 -7.373 13.059 1.00 82.69 104 PRO A CA 1
ATOM 805 C C . PRO A 1 104 ? -9.699 -6.407 11.872 1.00 82.69 104 PRO A C 1
ATOM 807 O O . PRO A 1 104 ? -9.409 -6.833 10.757 1.00 82.69 104 PRO A O 1
ATOM 810 N N . VAL A 1 105 ? -9.996 -5.118 12.078 1.00 84.75 105 VAL A N 1
ATOM 811 C CA . VAL A 1 105 ? -10.012 -4.126 10.994 1.00 84.75 105 VAL A CA 1
ATOM 812 C C . VAL A 1 105 ? -8.600 -3.836 10.494 1.00 84.75 105 VAL A C 1
ATOM 814 O O . VAL A 1 105 ? -8.379 -3.821 9.285 1.00 84.75 105 VAL A O 1
ATOM 817 N N . ASN A 1 106 ? -7.645 -3.656 11.407 1.00 84.31 106 ASN A N 1
ATOM 818 C CA . ASN A 1 106 ? -6.247 -3.399 11.062 1.00 84.31 106 ASN A CA 1
ATOM 819 C C . ASN A 1 106 ? -5.567 -4.630 10.451 1.00 84.31 106 ASN A C 1
ATOM 821 O O . ASN A 1 106 ? -4.772 -4.518 9.518 1.00 84.31 106 ASN A O 1
ATOM 825 N N . ILE A 1 107 ? -5.910 -5.822 10.944 1.00 87.06 107 ILE A N 1
ATOM 826 C CA . ILE A 1 107 ? -5.429 -7.076 10.358 1.00 87.06 107 ILE A CA 1
ATOM 827 C C . ILE A 1 107 ? -6.007 -7.251 8.950 1.00 87.06 107 ILE A C 1
ATOM 829 O O . ILE A 1 107 ? -5.269 -7.575 8.021 1.00 87.06 107 ILE A O 1
ATOM 833 N N . ALA A 1 108 ? -7.307 -7.004 8.766 1.00 87.56 108 ALA A N 1
ATOM 834 C CA . ALA A 1 108 ? -7.959 -7.135 7.468 1.00 87.56 108 ALA A CA 1
ATOM 835 C C . ALA A 1 108 ? -7.429 -6.126 6.440 1.00 87.56 108 ALA A C 1
ATOM 837 O O . ALA A 1 108 ? -7.187 -6.513 5.299 1.00 87.56 108 ALA A O 1
ATOM 838 N N . SER A 1 109 ? -7.209 -4.861 6.818 1.00 85.81 109 SER A N 1
ATOM 839 C CA . SER A 1 109 ? -6.656 -3.845 5.911 1.00 85.81 109 SER A CA 1
ATOM 840 C C . SER A 1 109 ? -5.219 -4.174 5.497 1.00 85.81 109 SER A C 1
ATOM 842 O O . SER A 1 109 ? -4.899 -4.126 4.307 1.00 85.81 109 SER A O 1
ATOM 844 N N . ALA A 1 110 ? -4.371 -4.579 6.448 1.00 86.81 110 ALA A N 1
ATOM 845 C CA . ALA A 1 110 ? -2.995 -4.984 6.175 1.00 86.81 110 ALA A CA 1
ATOM 846 C C . ALA A 1 110 ? -2.932 -6.244 5.297 1.00 86.81 110 ALA A C 1
ATOM 848 O O . ALA A 1 110 ? -2.187 -6.280 4.317 1.00 86.81 110 ALA A O 1
ATOM 849 N N . ALA A 1 111 ? -3.749 -7.256 5.604 1.00 88.31 111 ALA A N 1
ATOM 850 C CA . ALA A 1 111 ? -3.830 -8.481 4.816 1.00 88.31 111 ALA A CA 1
ATOM 851 C C . ALA A 1 111 ? -4.354 -8.209 3.401 1.00 88.31 111 ALA A C 1
ATOM 853 O O . ALA A 1 111 ? -3.781 -8.709 2.437 1.00 88.31 111 ALA A O 1
ATOM 854 N N . ALA A 1 112 ? -5.390 -7.379 3.252 1.00 88.81 112 ALA A N 1
ATOM 855 C CA . ALA A 1 112 ? -5.919 -6.997 1.946 1.00 88.81 112 ALA A CA 1
ATOM 856 C C . ALA A 1 112 ? -4.864 -6.277 1.098 1.00 88.81 112 ALA A C 1
ATOM 858 O O . ALA A 1 112 ? -4.698 -6.599 -0.078 1.00 88.81 112 ALA A O 1
ATOM 859 N N . PHE A 1 113 ? -4.105 -5.353 1.696 1.00 88.88 113 PHE A N 1
ATOM 860 C CA . PHE A 1 113 ? -3.009 -4.674 1.010 1.00 88.88 113 PHE A CA 1
ATOM 861 C C . PHE A 1 113 ? -1.894 -5.644 0.599 1.00 88.88 113 PHE A C 1
ATOM 863 O O . PHE A 1 113 ? -1.428 -5.597 -0.538 1.00 88.88 113 PHE A O 1
ATOM 870 N N . ALA A 1 114 ? -1.503 -6.566 1.483 1.00 89.44 114 ALA A N 1
ATOM 871 C CA . ALA A 1 114 ? -0.492 -7.576 1.185 1.00 89.44 114 ALA A CA 1
ATOM 872 C C . ALA A 1 114 ? -0.938 -8.525 0.062 1.00 89.44 114 ALA A C 1
ATOM 874 O O . ALA A 1 114 ? -0.181 -8.770 -0.875 1.00 89.44 114 ALA A O 1
ATOM 875 N N . VAL A 1 115 ? -2.178 -9.017 0.115 1.00 93.38 115 VAL A N 1
ATOM 876 C CA . VAL A 1 115 ? -2.752 -9.877 -0.929 1.00 93.38 115 VAL A CA 1
ATOM 877 C C . VAL A 1 115 ? -2.827 -9.130 -2.255 1.00 93.38 115 VAL A C 1
ATOM 879 O O . VAL A 1 115 ? -2.445 -9.693 -3.280 1.00 93.38 115 VAL A O 1
ATOM 882 N N . PHE A 1 116 ? -3.258 -7.866 -2.252 1.00 91.75 116 PHE A N 1
ATOM 883 C CA . PHE A 1 116 ? -3.279 -7.033 -3.451 1.00 91.75 116 PHE A CA 1
ATOM 884 C C . PHE A 1 116 ? -1.879 -6.873 -4.050 1.00 91.75 116 PHE A C 1
ATOM 886 O O . PHE A 1 116 ? -1.701 -7.129 -5.238 1.00 91.75 116 PHE A O 1
ATOM 893 N N . LEU A 1 117 ? -0.878 -6.520 -3.237 1.00 90.38 117 LEU A N 1
ATOM 894 C CA . LEU A 1 117 ? 0.499 -6.377 -3.704 1.00 90.38 117 LEU A CA 1
ATOM 895 C C . LEU A 1 117 ? 1.054 -7.676 -4.276 1.00 90.38 117 LEU A C 1
ATOM 897 O O . LEU A 1 117 ? 1.601 -7.665 -5.372 1.00 90.38 117 LEU A O 1
ATOM 901 N N . LEU A 1 118 ? 0.906 -8.793 -3.565 1.00 89.94 118 LEU A N 1
ATOM 902 C CA . LEU A 1 118 ? 1.415 -10.084 -4.025 1.00 89.94 118 LEU A CA 1
ATOM 903 C C . LEU A 1 118 ? 0.724 -10.528 -5.315 1.00 89.94 118 LEU A C 1
ATOM 905 O O . LEU A 1 118 ? 1.397 -10.958 -6.249 1.00 89.94 118 LEU A O 1
ATOM 909 N N . SER A 1 119 ? -0.598 -10.371 -5.393 1.00 89.50 119 SER A N 1
ATOM 910 C CA . SER A 1 119 ? -1.374 -10.721 -6.586 1.00 89.50 119 SER A CA 1
ATOM 911 C C . SER A 1 119 ? -0.993 -9.843 -7.774 1.00 89.50 119 SER A C 1
ATOM 913 O O . SER A 1 119 ? -0.814 -10.346 -8.878 1.00 89.50 119 SER A O 1
ATOM 915 N N . PHE A 1 120 ? -0.824 -8.538 -7.553 1.00 87.19 120 PHE A N 1
ATOM 916 C CA . PHE A 1 120 ? -0.433 -7.596 -8.596 1.00 87.19 120 PHE A CA 1
ATOM 917 C C . PHE A 1 120 ? 0.998 -7.846 -9.082 1.00 87.19 120 PHE A C 1
ATOM 919 O O . PHE A 1 120 ? 1.239 -7.876 -10.285 1.00 87.19 120 PHE A O 1
ATOM 926 N N . THR A 1 121 ? 1.936 -8.104 -8.169 1.00 86.56 121 THR A N 1
ATOM 927 C CA . THR A 1 121 ? 3.311 -8.484 -8.515 1.00 86.56 121 THR A CA 1
ATOM 928 C C . THR A 1 121 ? 3.346 -9.796 -9.291 1.00 86.56 121 THR A C 1
ATOM 930 O O . THR A 1 121 ? 4.022 -9.874 -10.311 1.00 86.56 121 THR A O 1
ATOM 933 N N . ALA A 1 122 ? 2.591 -10.811 -8.861 1.00 86.50 122 ALA A N 1
ATOM 934 C CA . ALA A 1 122 ? 2.50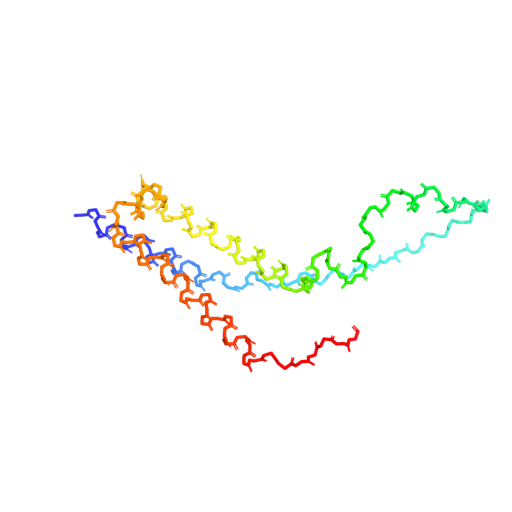2 -12.087 -9.567 1.00 86.50 122 ALA A CA 1
ATOM 935 C C . ALA A 1 122 ? 1.880 -11.923 -10.963 1.00 86.50 122 ALA A C 1
ATOM 937 O O . ALA A 1 122 ? 2.379 -12.483 -11.935 1.00 86.50 122 ALA A O 1
ATOM 938 N N . PHE A 1 123 ? 0.832 -11.107 -11.087 1.00 88.12 123 PHE A N 1
ATOM 939 C CA . PHE A 1 123 ? 0.219 -10.790 -12.374 1.00 88.12 123 PHE A CA 1
ATOM 940 C C . PHE A 1 123 ? 1.200 -10.084 -13.319 1.00 88.12 123 PHE A C 1
ATOM 942 O O . PHE A 1 123 ? 1.316 -10.468 -14.482 1.00 88.12 123 PHE A O 1
ATOM 949 N N . LEU A 1 124 ? 1.939 -9.087 -12.822 1.00 82.44 124 LEU A N 1
ATOM 950 C CA . LEU A 1 124 ? 2.976 -8.404 -13.597 1.00 82.44 124 LEU A CA 1
ATOM 951 C C . LEU A 1 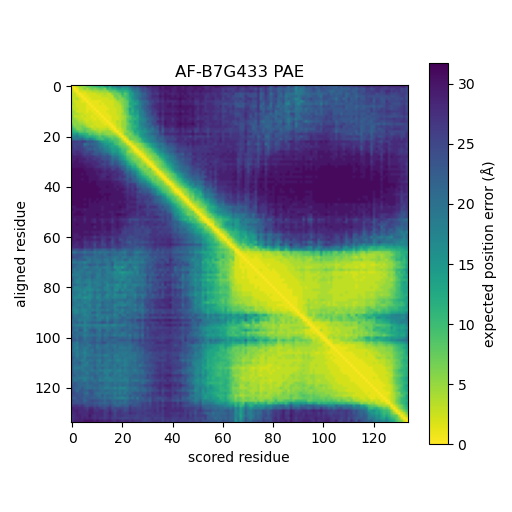124 ? 4.117 -9.343 -13.989 1.00 82.44 124 LEU A C 1
ATOM 953 O O . LEU A 1 124 ? 4.634 -9.216 -15.092 1.00 82.44 124 LEU A O 1
ATOM 957 N N . ALA A 1 125 ? 4.481 -10.294 -13.130 1.00 82.00 125 ALA A N 1
ATOM 958 C CA . ALA A 1 125 ? 5.502 -11.288 -13.440 1.00 82.00 125 ALA A CA 1
ATOM 959 C C . ALA A 1 125 ? 5.077 -12.227 -14.582 1.00 82.00 125 ALA A C 1
ATOM 961 O O . ALA A 1 125 ? 5.908 -12.594 -15.399 1.00 82.00 125 ALA A O 1
ATOM 962 N N . ILE A 1 126 ? 3.790 -12.579 -14.677 1.00 85.50 126 ILE A N 1
ATOM 963 C CA . ILE A 1 126 ? 3.258 -13.396 -15.785 1.00 85.50 126 ILE A CA 1
ATOM 964 C C . ILE A 1 126 ? 3.166 -12.584 -17.088 1.00 85.50 126 ILE A C 1
ATOM 966 O O . ILE A 1 126 ? 3.310 -13.133 -18.175 1.00 85.50 126 ILE A O 1
ATOM 970 N N . LYS A 1 127 ? 2.887 -11.281 -16.988 1.00 78.31 127 LYS A N 1
ATOM 971 C CA . LYS A 1 127 ? 2.725 -10.366 -18.131 1.00 78.31 127 LYS A CA 1
ATOM 972 C C . LYS A 1 127 ? 4.027 -9.750 -18.642 1.00 78.31 127 LYS A C 1
ATOM 974 O O . LYS A 1 127 ? 4.011 -9.166 -19.723 1.00 78.31 127 LYS A O 1
ATOM 979 N N . GLY A 1 128 ? 5.095 -9.779 -17.853 1.00 69.44 128 GLY A N 1
ATOM 980 C CA . GLY A 1 128 ? 6.372 -9.179 -18.210 1.00 69.44 128 GLY A CA 1
ATOM 981 C C . GLY A 1 128 ? 7.101 -10.032 -19.238 1.00 69.44 128 GLY A C 1
ATOM 982 O O . GLY A 1 128 ? 7.903 -10.866 -18.846 1.00 69.44 128 GLY A O 1
ATOM 983 N N . ASP A 1 129 ? 6.827 -9.813 -20.524 1.00 58.94 129 ASP A N 1
ATOM 984 C CA . ASP A 1 129 ? 7.737 -10.235 -21.592 1.00 58.94 129 ASP A CA 1
ATOM 985 C C . ASP A 1 129 ? 9.034 -9.410 -21.499 1.00 58.94 129 ASP A C 1
ATOM 987 O O . ASP A 1 129 ? 9.021 -8.200 -21.234 1.00 58.94 129 ASP A O 1
ATOM 991 N N . ASP A 1 130 ? 10.162 -10.095 -21.651 1.00 60.56 130 ASP A N 1
ATOM 992 C CA . ASP A 1 130 ? 11.515 -9.598 -21.416 1.00 60.56 130 ASP A CA 1
ATOM 993 C C . ASP A 1 130 ? 12.001 -8.611 -22.495 1.00 60.56 130 ASP A C 1
ATOM 995 O O . ASP A 1 130 ? 12.871 -8.942 -23.291 1.00 60.56 130 ASP A O 1
ATOM 999 N N . ASP A 1 131 ? 11.536 -7.361 -22.477 1.00 52.59 131 ASP A N 1
ATOM 1000 C CA . ASP A 1 131 ? 12.162 -6.276 -23.249 1.00 52.59 131 ASP A CA 1
ATOM 1001 C C . ASP A 1 131 ? 12.889 -5.303 -22.312 1.00 52.59 131 ASP A C 1
ATOM 1003 O O . ASP A 1 131 ? 12.382 -4.258 -21.902 1.00 52.59 131 ASP A O 1
ATOM 1007 N N . TYR A 1 132 ? 14.120 -5.663 -21.943 1.00 51.91 132 TYR A N 1
ATOM 1008 C CA . TYR A 1 132 ? 15.025 -4.782 -21.199 1.00 51.91 132 TYR A CA 1
ATOM 1009 C C . TYR A 1 132 ? 16.460 -4.838 -21.733 1.00 51.91 132 TYR A C 1
ATOM 1011 O O . TYR A 1 132 ? 17.398 -5.000 -20.954 1.00 51.91 132 TYR A O 1
ATOM 1019 N N . VAL A 1 133 ? 16.630 -4.691 -23.047 1.00 46.38 133 VAL A N 1
ATOM 1020 C CA . VAL A 1 133 ? 17.905 -4.325 -23.687 1.00 46.38 133 VAL A CA 1
ATOM 1021 C C . VAL A 1 133 ? 17.641 -3.479 -24.938 1.00 46.38 133 VAL A C 1
ATOM 1023 O O . VAL A 1 133 ? 17.521 -4.009 -26.037 1.00 46.38 133 VAL A O 1
ATOM 1026 N N . GLN A 1 134 ? 17.575 -2.158 -24.761 1.00 35.69 134 GLN A N 1
ATOM 1027 C CA . GLN A 1 134 ? 18.060 -1.164 -25.727 1.00 35.69 134 GLN A CA 1
ATOM 1028 C C . GLN A 1 134 ? 18.733 -0.031 -24.956 1.00 35.69 134 GLN A C 1
ATOM 1030 O O . GLN A 1 134 ? 18.177 0.364 -23.904 1.00 35.69 134 GLN A O 1
#

Sequence (134 aa):
MHHFAKVILLVCVAMLAAVYTEAFATPSRSVQSSAVSITNSMPFRTSALNERRWNFNDGQAPWGLKKNAEIWNGRVAQMAFVLVFLQELIQGKGVIQGLQEGDPVNIASAAAFAVFLLSFTAFLAIKGDDDYVQ

Radius of gyration: 23.91 Å; Cα contacts (8 Å, |Δi|>4): 23; chains: 1; bounding box: 66×44×50 Å

Organism: Phaeodactylum tricornutum (strain CCAP 1055/1) (NCBI:txid556484)

pLDDT: mean 71.09, std 15.31, range [35.69, 93.75]

Mean predicted aligned error: 18.11 Å

Solvent-accessible surface area (backbone atoms only — not comparable to full-atom values): 8635 Å² total; per-residue (Å²): 113,70,69,60,55,53,52,52,51,52,51,51,53,53,52,52,59,66,71,57,69,78,76,80,69,79,81,83,77,81,80,79,78,78,86,78,88,76,91,80,93,71,89,74,76,72,66,78,71,61,80,74,55,94,76,80,46,94,86,51,41,102,79,73,52,55,69,67,56,56,54,52,52,52,52,52,50,53,53,50,49,53,52,52,52,51,51,26,69,76,69,74,48,56,64,70,57,32,50,73,72,61,38,67,67,51,49,49,53,53,49,50,52,49,52,50,51,52,52,52,51,52,51,48,60,76,66,57,72,92,82,87,84,132

Foldseek 3Di:
DLVVVLVVVVVVVVVVVVVPPPPPDDPPDPPPDDDDDDDDDDPPPPPPVVVPCPDPPPQADPVRDGPVVVVVVVVLVVVVVVLQVVVCVSVVDHLVVCVVVVPVVSVVSVVVSVCVVVVVVVVCVVVDDDDDDD

Secondary structure (DSSP, 8-state):
-HHHHHHHHHHHHHHHHHHTGGG----------------------GGGGTTT-----SSS-TT---HHHHHHHHHHHHHHHHHHHHHHHHHSS-HHHHHHTT-HHHHHHHHHHHHHHHHHHHHHHHH-------